Protein AF-A0A2W6EIG6-F1 (afdb_monomer_lite)

Secondary structure (DSSP, 8-state):
--S---HHHHHHHHHHHHTTTSB----TTSPPPB-S-GGGHHHHHHHHHT-

pLDDT: mean 91.15, std 6.45, range [52.91, 96.38]

Structure (mmCIF, N/CA/C/O backbone):
data_AF-A0A2W6EIG6-F1
#
_entry.id   AF-A0A2W6EIG6-F1
#
loop_
_atom_site.group_PDB
_atom_site.id
_atom_site.type_symbol
_atom_site.label_atom_id
_atom_site.label_alt_id
_atom_site.label_comp_id
_atom_site.label_asym_id
_atom_site.label_entity_id
_atom_site.label_seq_id
_atom_site.pdbx_PDB_ins_code
_atom_site.Cartn_x
_atom_site.Cartn_y
_atom_site.Cartn_z
_atom_site.occupancy
_atom_site.B_iso_or_equiv
_atom_site.auth_seq_id
_atom_site.auth_comp_id
_atom_site.auth_asym_id
_atom_site.auth_atom_id
_atom_site.pdbx_PDB_model_num
ATOM 1 N N . ARG A 1 1 ? -1.239 3.242 -17.660 1.00 82.62 1 ARG A N 1
ATOM 2 C CA . ARG A 1 1 ? -1.265 3.736 -16.257 1.00 82.62 1 ARG A CA 1
ATOM 3 C C . ARG A 1 1 ? -2.618 4.391 -16.014 1.00 82.62 1 ARG A C 1
ATOM 5 O O . ARG A 1 1 ? -2.945 5.294 -16.768 1.00 82.62 1 ARG A O 1
ATOM 12 N N . LYS A 1 2 ? -3.415 3.925 -15.042 1.00 89.12 2 LYS A N 1
ATOM 13 C CA . LYS A 1 2 ? -4.732 4.529 -14.744 1.00 89.12 2 LYS A CA 1
ATOM 14 C C . LYS A 1 2 ? -4.629 5.769 -13.857 1.00 89.12 2 LYS A C 1
ATOM 16 O O . LYS A 1 2 ? -5.365 6.727 -14.045 1.00 89.12 2 LYS A O 1
ATOM 21 N N . LEU A 1 3 ? -3.689 5.758 -12.918 1.00 88.94 3 LEU A N 1
ATOM 22 C CA . LEU A 1 3 ? -3.468 6.858 -11.988 1.00 88.94 3 LEU A CA 1
ATOM 23 C C . LEU A 1 3 ? -2.305 7.712 -12.499 1.00 88.94 3 LEU A C 1
ATOM 25 O O . LEU A 1 3 ? -1.257 7.177 -12.873 1.00 88.94 3 LEU A O 1
ATOM 29 N N . ARG A 1 4 ? -2.490 9.036 -12.539 1.00 94.38 4 ARG A N 1
ATOM 30 C CA . ARG A 1 4 ? -1.495 10.026 -12.998 1.00 94.38 4 ARG A CA 1
ATOM 31 C C . ARG A 1 4 ? -0.388 10.221 -11.951 1.00 94.38 4 ARG A C 1
ATOM 33 O O . ARG A 1 4 ? -0.189 11.310 -11.425 1.00 94.38 4 ARG A O 1
ATOM 40 N N . VAL A 1 5 ? 0.294 9.133 -11.599 1.00 94.00 5 VAL A N 1
ATOM 41 C CA . VAL A 1 5 ? 1.273 9.058 -10.511 1.00 94.00 5 VAL A CA 1
ATOM 42 C C . VAL A 1 5 ? 2.628 8.591 -11.059 1.00 94.00 5 VAL A C 1
ATOM 44 O O . VAL A 1 5 ? 2.711 7.664 -11.871 1.00 94.00 5 VAL A O 1
ATOM 47 N N . GLY A 1 6 ? 3.701 9.264 -10.631 1.00 96.38 6 GLY A N 1
ATOM 48 C CA . GLY A 1 6 ? 5.082 8.909 -10.974 1.00 96.38 6 GLY A CA 1
ATOM 49 C C . GLY A 1 6 ? 5.537 7.599 -10.321 1.00 96.38 6 GLY A C 1
ATOM 50 O O . GLY A 1 6 ? 4.978 7.178 -9.311 1.00 96.38 6 GLY A O 1
ATOM 51 N N . PHE A 1 7 ? 6.575 6.963 -10.875 1.00 93.38 7 PHE A N 1
ATOM 52 C CA . PHE A 1 7 ? 7.008 5.616 -10.466 1.00 93.38 7 PHE A CA 1
ATOM 53 C C . PHE A 1 7 ? 7.387 5.525 -8.979 1.00 93.38 7 PHE A C 1
ATOM 55 O O . PHE A 1 7 ? 6.836 4.697 -8.263 1.00 93.38 7 PHE A O 1
ATOM 62 N N . ALA A 1 8 ? 8.230 6.438 -8.484 1.00 95.56 8 ALA A N 1
ATOM 63 C CA . ALA A 1 8 ? 8.645 6.450 -7.078 1.00 95.56 8 ALA A CA 1
ATOM 64 C C . ALA A 1 8 ? 7.464 6.608 -6.102 1.00 95.56 8 ALA A C 1
ATOM 66 O O . ALA A 1 8 ? 7.441 6.002 -5.034 1.00 95.56 8 ALA A O 1
ATOM 67 N N . LYS A 1 9 ? 6.458 7.413 -6.472 1.00 95.88 9 LYS A N 1
ATOM 68 C CA . LYS A 1 9 ? 5.252 7.599 -5.656 1.00 95.88 9 LYS A CA 1
ATOM 69 C C . LYS A 1 9 ? 4.352 6.363 -5.707 1.00 95.88 9 LYS A C 1
ATOM 71 O O . LYS A 1 9 ? 3.792 6.003 -4.680 1.00 95.88 9 LYS A O 1
ATOM 76 N N . ALA A 1 10 ? 4.238 5.715 -6.867 1.00 94.44 10 ALA A N 1
ATOM 77 C CA . ALA A 1 10 ? 3.495 4.468 -7.008 1.00 94.44 10 ALA A CA 1
ATOM 78 C C . ALA A 1 10 ? 4.119 3.339 -6.171 1.00 94.44 10 ALA A C 1
ATOM 80 O O . ALA A 1 10 ? 3.378 2.655 -5.482 1.00 94.44 10 ALA A O 1
ATOM 81 N N . GLY A 1 11 ? 5.452 3.205 -6.151 1.00 93.94 11 GLY A N 1
ATOM 82 C CA . GLY A 1 11 ? 6.149 2.222 -5.307 1.00 93.94 11 GLY A CA 1
ATOM 83 C C . GLY A 1 11 ? 5.803 2.377 -3.825 1.00 93.94 11 GLY A C 1
ATOM 84 O O . GLY A 1 11 ? 5.263 1.456 -3.228 1.00 93.94 11 GLY A O 1
ATOM 85 N N . ARG A 1 12 ? 5.946 3.595 -3.282 1.00 94.94 12 ARG A N 1
ATOM 86 C CA . ARG A 1 12 ? 5.564 3.877 -1.884 1.00 94.94 12 ARG A CA 1
ATOM 87 C C . ARG A 1 12 ? 4.095 3.578 -1.582 1.00 94.94 12 ARG A C 1
ATOM 89 O O . ARG A 1 12 ? 3.766 3.168 -0.477 1.00 94.94 12 ARG A O 1
ATOM 96 N N . LEU A 1 13 ? 3.202 3.823 -2.544 1.00 94.31 13 LEU A N 1
ATOM 97 C CA . LEU A 1 13 ? 1.786 3.470 -2.419 1.00 94.31 13 LEU A CA 1
ATOM 98 C C . LEU A 1 13 ? 1.602 1.952 -2.316 1.00 94.31 13 LEU A C 1
ATOM 100 O O . LEU A 1 13 ? 0.849 1.509 -1.457 1.00 94.31 13 LEU A O 1
ATOM 104 N N . MET A 1 14 ? 2.309 1.170 -3.133 1.00 94.62 14 MET A N 1
ATOM 105 C CA . MET A 1 14 ? 2.254 -0.294 -3.074 1.00 94.62 14 MET A CA 1
ATOM 106 C C . MET A 1 14 ? 2.770 -0.835 -1.737 1.00 94.62 14 MET A C 1
ATOM 108 O O . MET A 1 14 ? 2.108 -1.683 -1.147 1.00 94.62 14 MET A O 1
ATOM 112 N N . ASP A 1 15 ? 3.875 -0.295 -1.217 1.00 94.19 15 ASP A N 1
ATOM 113 C CA . ASP A 1 15 ? 4.443 -0.712 0.075 1.00 94.19 15 ASP A CA 1
ATOM 114 C C . ASP A 1 15 ? 3.472 -0.429 1.237 1.00 94.19 15 ASP A C 1
ATOM 116 O O . ASP A 1 15 ? 3.296 -1.237 2.147 1.00 94.19 15 ASP A O 1
ATOM 120 N N . LEU A 1 16 ? 2.778 0.714 1.181 1.00 93.81 16 LEU A N 1
ATOM 121 C CA . LEU A 1 16 ? 1.744 1.081 2.150 1.00 93.81 16 LEU A CA 1
ATOM 122 C C . LEU A 1 16 ? 0.493 0.198 2.056 1.00 93.81 16 LEU A C 1
ATOM 124 O O . LEU A 1 16 ? -0.191 0.010 3.063 1.00 93.81 16 LEU A O 1
ATOM 128 N N . MET A 1 17 ? 0.148 -0.286 0.863 1.00 94.25 17 MET A N 1
ATOM 129 C CA . MET A 1 17 ? -0.974 -1.209 0.676 1.00 94.25 17 MET A CA 1
ATOM 130 C C . MET A 1 17 ? -0.619 -2.619 1.160 1.00 94.25 17 MET A C 1
ATOM 132 O O . MET A 1 17 ? -1.475 -3.294 1.726 1.00 94.25 17 MET A O 1
ATOM 136 N N . GLU A 1 18 ? 0.636 -3.033 1.000 1.00 94.62 18 GLU A N 1
ATOM 137 C CA . GLU A 1 18 ? 1.165 -4.296 1.520 1.00 94.62 18 GLU A CA 1
ATOM 138 C C . GLU A 1 18 ? 1.200 -4.317 3.051 1.00 94.62 18 GLU A C 1
ATOM 140 O O . GLU A 1 18 ? 0.674 -5.242 3.663 1.00 94.62 18 GLU A O 1
ATOM 145 N N . SER A 1 19 ? 1.704 -3.254 3.691 1.00 92.75 19 SER A N 1
ATOM 146 C CA . SER A 1 19 ? 1.768 -3.178 5.160 1.00 92.75 19 SER A CA 1
ATOM 147 C C . SER A 1 19 ? 0.401 -3.181 5.853 1.00 92.75 19 SER A C 1
ATOM 149 O O . SER A 1 19 ? 0.317 -3.376 7.064 1.00 92.75 19 SER A O 1
ATOM 151 N N . ARG A 1 20 ? -0.671 -2.948 5.091 1.00 91.94 20 ARG A N 1
ATOM 152 C CA . ARG A 1 20 ? -2.064 -2.953 5.553 1.00 91.94 20 ARG A CA 1
ATOM 153 C C . ARG A 1 20 ? -2.841 -4.179 5.083 1.00 91.94 20 ARG A C 1
ATOM 155 O O . ARG A 1 20 ? -4.063 -4.189 5.196 1.00 91.94 20 ARG A O 1
ATOM 162 N N . SER A 1 21 ? -2.156 -5.174 4.522 1.00 92.19 21 SER A N 1
ATOM 163 C CA . SER A 1 21 ? -2.760 -6.404 4.003 1.00 92.19 21 SER A CA 1
ATOM 164 C C . SER A 1 21 ? -3.826 -6.170 2.921 1.00 92.19 21 SER A C 1
ATOM 166 O O . SER A 1 21 ? -4.725 -6.985 2.751 1.00 92.19 21 SER A O 1
ATOM 168 N N . ILE A 1 22 ? -3.740 -5.062 2.174 1.00 93.88 22 ILE A N 1
ATOM 169 C CA . ILE A 1 22 ? -4.645 -4.769 1.047 1.00 93.88 22 ILE A CA 1
ATOM 170 C C . ILE A 1 22 ? -4.142 -5.465 -0.225 1.00 93.88 22 ILE A C 1
ATOM 172 O O . ILE A 1 22 ? -4.920 -5.951 -1.048 1.00 93.88 22 ILE A O 1
ATOM 176 N N . VAL A 1 23 ? -2.821 -5.507 -0.383 1.00 95.25 23 VAL A N 1
ATOM 177 C CA . VAL A 1 23 ? -2.116 -6.139 -1.501 1.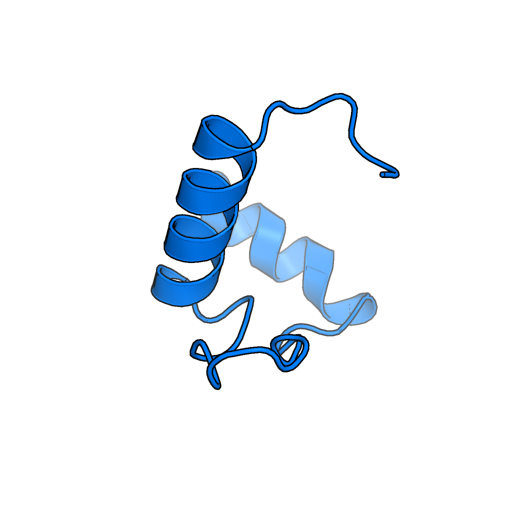00 95.25 23 VAL A CA 1
ATOM 178 C C . VAL A 1 23 ? -1.105 -7.131 -0.928 1.00 95.25 23 VAL A C 1
ATOM 180 O O . VAL A 1 23 ? -0.519 -6.876 0.120 1.00 95.25 23 VAL A O 1
ATOM 183 N N . GLY A 1 24 ? -0.915 -8.262 -1.600 1.00 94.62 24 GLY A N 1
ATOM 184 C CA . GLY A 1 24 ? 0.045 -9.290 -1.217 1.00 94.62 24 GLY A CA 1
ATOM 185 C C . GLY A 1 24 ? 1.510 -8.875 -1.418 1.00 94.62 24 GLY A C 1
ATOM 186 O O . GLY A 1 24 ? 1.796 -7.806 -1.976 1.00 94.62 24 GLY A O 1
ATOM 187 N N . PRO A 1 25 ? 2.450 -9.729 -0.979 1.00 94.31 25 PRO A N 1
ATOM 188 C CA . PRO A 1 25 ? 3.877 -9.473 -1.107 1.00 94.31 25 PRO A CA 1
ATOM 189 C C . PRO A 1 25 ? 4.319 -9.398 -2.572 1.00 94.31 25 PRO A C 1
ATOM 191 O O . PRO A 1 25 ? 3.660 -9.885 -3.494 1.00 94.31 25 PRO A O 1
ATOM 194 N N . SER A 1 26 ? 5.471 -8.771 -2.799 1.00 92.00 26 SER A N 1
ATOM 195 C CA . SER A 1 26 ? 6.044 -8.667 -4.140 1.00 92.00 26 SER A CA 1
ATOM 196 C C . SER A 1 26 ? 6.681 -9.988 -4.587 1.00 92.00 26 SER A C 1
ATOM 198 O O . SER A 1 26 ? 7.744 -10.361 -4.102 1.00 92.00 26 SER A O 1
ATOM 200 N N . GLU A 1 27 ? 6.109 -10.642 -5.598 1.00 91.25 27 GLU A N 1
ATOM 201 C CA . GLU A 1 27 ? 6.682 -11.844 -6.228 1.00 91.25 27 GLU A CA 1
ATOM 202 C C . GLU A 1 27 ? 7.551 -11.504 -7.459 1.00 91.25 27 GLU A C 1
ATOM 204 O O . GLU A 1 27 ? 7.349 -11.996 -8.575 1.00 91.25 27 GLU A O 1
ATOM 209 N N . GLY A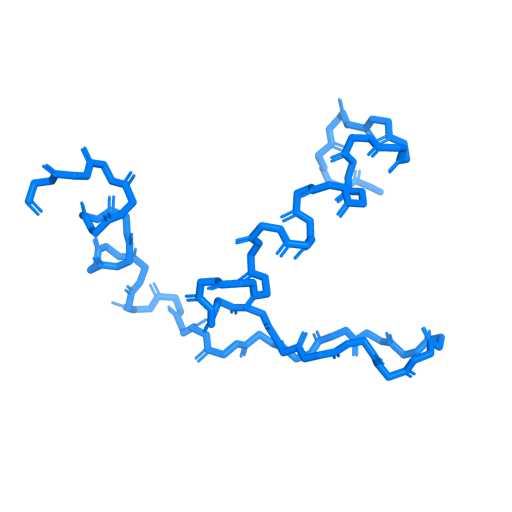 1 28 ? 8.523 -10.605 -7.277 1.00 87.50 28 GLY A N 1
ATOM 210 C CA . GLY A 1 28 ? 9.441 -10.192 -8.342 1.00 87.50 28 GLY A CA 1
ATOM 211 C C . GLY A 1 28 ? 8.760 -9.388 -9.457 1.00 87.50 28 GLY A C 1
ATOM 212 O O . GLY A 1 28 ? 8.313 -8.267 -9.227 1.00 87.50 28 GLY A O 1
ATOM 213 N N . SER A 1 29 ? 8.732 -9.930 -10.680 1.00 90.50 29 SER A N 1
ATOM 214 C CA . SER A 1 29 ? 8.165 -9.269 -11.869 1.00 90.50 29 SER A CA 1
ATOM 215 C C . SER A 1 29 ? 6.669 -9.522 -12.076 1.00 90.50 29 SER A C 1
ATOM 217 O O . SER A 1 29 ? 6.072 -8.943 -12.987 1.00 90.50 29 SER A O 1
ATOM 219 N N . LYS A 1 30 ? 6.058 -10.387 -11.258 1.00 92.50 30 LYS A N 1
ATOM 220 C CA . LYS A 1 30 ? 4.631 -10.696 -11.347 1.00 92.50 30 LYS A CA 1
ATOM 221 C C . LYS A 1 30 ? 3.774 -9.574 -10.766 1.00 92.50 30 LYS A C 1
ATOM 223 O O . LYS A 1 30 ? 4.216 -8.772 -9.943 1.00 92.50 30 LYS A O 1
ATOM 228 N N . ALA A 1 31 ? 2.520 -9.531 -11.211 1.00 91.25 31 ALA A N 1
ATOM 229 C CA . ALA A 1 31 ? 1.512 -8.712 -10.558 1.00 91.25 31 ALA A CA 1
ATOM 230 C C . ALA A 1 31 ? 1.327 -9.190 -9.113 1.00 91.25 31 ALA A C 1
ATOM 232 O O . ALA A 1 31 ? 1.378 -10.387 -8.849 1.00 91.25 31 ALA A O 1
ATOM 233 N N . ARG A 1 32 ? 1.121 -8.245 -8.194 1.00 94.31 32 ARG A N 1
ATOM 234 C CA . ARG A 1 32 ? 0.800 -8.570 -6.804 1.00 94.31 32 ARG A CA 1
ATOM 235 C C . ARG A 1 32 ? -0.665 -8.975 -6.696 1.00 94.31 32 ARG A C 1
ATOM 237 O O . ARG A 1 32 ? -1.515 -8.365 -7.352 1.00 94.31 32 ARG A O 1
ATOM 244 N N . ASP A 1 33 ? -0.948 -9.934 -5.827 1.00 94.50 33 ASP A N 1
ATOM 245 C CA . ASP A 1 33 ? -2.318 -10.333 -5.529 1.00 94.50 33 ASP A CA 1
ATOM 246 C C . ASP A 1 33 ? -3.051 -9.239 -4.752 1.00 94.50 33 ASP A C 1
ATOM 248 O O . ASP A 1 33 ? -2.488 -8.583 -3.875 1.00 94.50 33 ASP A O 1
ATOM 252 N N . VAL A 1 34 ? -4.324 -9.031 -5.071 1.00 94.88 34 VAL A N 1
ATOM 253 C CA . VAL A 1 34 ? -5.192 -8.117 -4.326 1.00 94.88 34 VAL A CA 1
ATOM 254 C C . VAL A 1 34 ? -5.956 -8.946 -3.303 1.00 94.88 34 VAL A C 1
ATOM 256 O O . VAL A 1 34 ? -6.702 -9.849 -3.677 1.00 94.88 34 VAL A O 1
ATOM 259 N N . LEU A 1 35 ? -5.746 -8.653 -2.019 1.00 93.75 35 LEU A N 1
ATOM 260 C CA . LEU A 1 35 ? -6.295 -9.445 -0.914 1.00 93.75 35 LEU A CA 1
ATOM 261 C C . LEU A 1 35 ? -7.700 -8.987 -0.504 1.00 93.75 35 LEU A C 1
ATOM 263 O O . LEU A 1 35 ? -8.443 -9.755 0.095 1.00 93.75 35 LEU A O 1
ATOM 267 N N . VAL A 1 36 ? -8.062 -7.750 -0.847 1.00 93.62 36 VAL A N 1
ATOM 268 C CA . VAL A 1 36 ? -9.349 -7.126 -0.512 1.00 93.62 36 VAL A CA 1
ATOM 269 C C . VAL A 1 36 ? -10.267 -7.148 -1.727 1.00 93.62 36 VAL A C 1
ATOM 271 O O . VAL A 1 36 ? -9.895 -6.671 -2.806 1.00 93.62 36 VAL A O 1
ATOM 274 N N . LYS A 1 37 ? -11.487 -7.662 -1.565 1.00 92.50 37 LYS A N 1
ATOM 275 C CA . LYS A 1 37 ? -12.500 -7.632 -2.626 1.00 92.50 37 LYS A CA 1
ATOM 276 C C . LYS A 1 37 ? -13.203 -6.279 -2.686 1.00 92.50 37 LYS A C 1
ATOM 278 O O . LYS A 1 37 ? -13.196 -5.506 -1.733 1.00 92.50 37 LYS A O 1
ATOM 283 N N . ALA A 1 38 ? -13.849 -5.999 -3.818 1.00 89.69 38 ALA A N 1
ATOM 284 C CA . ALA A 1 38 ? -14.580 -4.747 -4.016 1.00 89.69 38 ALA A CA 1
ATOM 285 C C . ALA A 1 38 ? -15.656 -4.512 -2.940 1.00 89.69 38 ALA A C 1
ATOM 287 O O . ALA A 1 38 ? -15.812 -3.387 -2.480 1.00 89.69 38 ALA A O 1
ATOM 288 N N . ASP A 1 39 ? -16.326 -5.576 -2.496 1.00 91.94 39 ASP A N 1
ATOM 28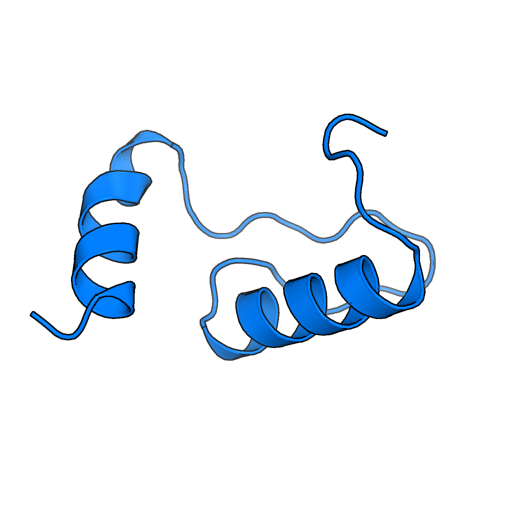9 C CA . ASP A 1 39 ? -17.392 -5.507 -1.489 1.00 91.94 39 ASP A CA 1
ATOM 290 C C . ASP A 1 39 ? -16.866 -5.178 -0.078 1.00 91.94 39 ASP A C 1
ATOM 292 O O . ASP A 1 39 ? -17.603 -4.687 0.770 1.00 91.94 39 ASP A O 1
ATOM 296 N N . GLU A 1 40 ? -15.579 -5.418 0.183 1.00 90.38 40 GLU A N 1
ATOM 297 C CA . GLU A 1 40 ? -14.922 -5.174 1.477 1.00 90.38 40 GLU A CA 1
ATOM 298 C C . GLU A 1 40 ? -14.275 -3.779 1.544 1.00 90.38 40 GLU A C 1
ATOM 300 O O . GLU A 1 40 ? -13.746 -3.368 2.582 1.00 90.38 40 GLU A O 1
ATOM 305 N N . LEU A 1 41 ? -14.317 -3.033 0.435 1.00 90.00 41 LEU A N 1
ATOM 306 C CA . LEU A 1 41 ? -13.635 -1.754 0.282 1.00 90.00 41 LEU A CA 1
ATOM 307 C C . LEU A 1 41 ? -14.093 -0.722 1.315 1.00 90.00 41 LEU A C 1
ATOM 309 O O . LEU A 1 41 ? -13.255 -0.009 1.864 1.00 90.00 41 LEU A O 1
ATOM 313 N N . ASP A 1 42 ? -15.391 -0.652 1.606 1.00 90.62 42 ASP A N 1
ATOM 314 C CA . ASP A 1 42 ? -15.935 0.317 2.562 1.00 90.62 42 ASP A CA 1
ATOM 315 C C . ASP A 1 42 ? -15.382 0.092 3.974 1.00 90.62 42 ASP A C 1
ATOM 317 O O . ASP A 1 42 ? -14.971 1.047 4.638 1.00 90.62 42 ASP A O 1
ATOM 321 N N . GLY A 1 43 ? -15.272 -1.171 4.398 1.00 90.00 43 GLY A N 1
ATOM 322 C CA . GLY A 1 43 ? -14.665 -1.535 5.679 1.00 90.00 43 GLY A CA 1
ATOM 323 C C . GLY A 1 43 ? -13.188 -1.145 5.741 1.00 90.00 43 GLY A C 1
ATOM 324 O O . GLY A 1 43 ? -12.740 -0.535 6.711 1.00 90.0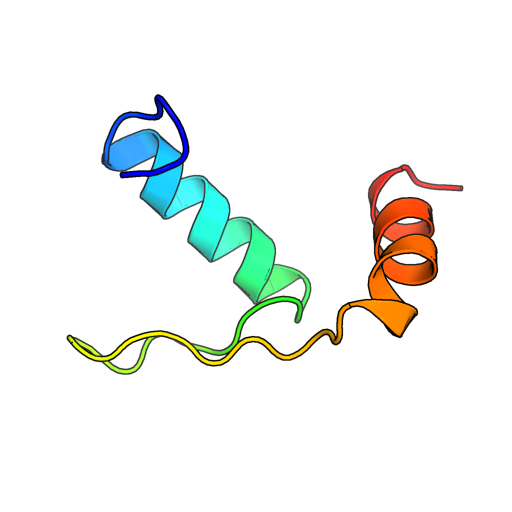0 43 GLY A O 1
ATOM 325 N N . VAL A 1 44 ? -12.436 -1.409 4.670 1.00 90.31 44 VAL A N 1
ATOM 326 C CA . VAL A 1 44 ? -11.020 -1.017 4.570 1.00 90.31 44 VAL A CA 1
ATOM 327 C C . VAL A 1 44 ? -10.846 0.505 4.549 1.00 90.31 44 VAL A C 1
ATOM 329 O O . VAL A 1 44 ? -9.908 1.042 5.136 1.0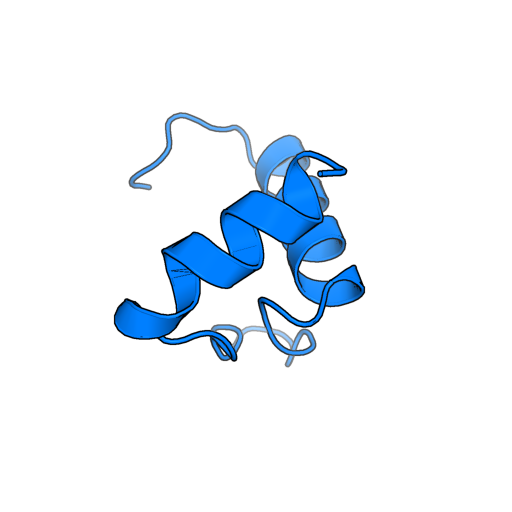0 90.31 44 VAL A O 1
ATOM 332 N N . LEU A 1 45 ? -11.749 1.241 3.906 1.00 90.31 45 LEU A N 1
ATOM 333 C CA . LEU A 1 45 ? -11.706 2.702 3.896 1.00 90.31 45 LEU A CA 1
ATOM 334 C C . LEU A 1 45 ? -12.018 3.310 5.265 1.00 90.31 45 LEU A C 1
ATOM 336 O O . LEU A 1 45 ? -11.518 4.401 5.546 1.00 90.31 45 LEU A O 1
ATOM 340 N N . LEU A 1 46 ? -12.820 2.639 6.094 1.00 90.44 46 LEU A N 1
ATOM 341 C CA . LEU A 1 46 ? -13.098 3.067 7.462 1.00 90.44 46 LEU A CA 1
ATOM 342 C C . LEU A 1 46 ? -11.832 2.955 8.325 1.00 90.44 46 LEU A C 1
ATOM 344 O O . LEU A 1 46 ? -11.394 3.946 8.912 1.00 90.44 46 LEU A O 1
ATOM 348 N N . THR A 1 47 ? -11.165 1.795 8.278 1.00 88.00 47 THR A N 1
ATOM 349 C CA . THR A 1 47 ? -9.927 1.550 9.042 1.00 88.00 47 THR A CA 1
ATOM 350 C C . THR A 1 47 ? -8.796 2.491 8.626 1.00 88.00 47 THR A C 1
ATOM 352 O O . THR A 1 47 ? -8.050 2.988 9.469 1.00 88.00 47 THR A O 1
ATOM 355 N N . LEU A 1 48 ? -8.691 2.813 7.331 1.00 87.06 48 LEU A N 1
ATOM 356 C CA . LEU A 1 48 ? -7.705 3.762 6.805 1.00 87.06 48 LEU A CA 1
ATOM 357 C C . LEU A 1 48 ? -7.925 5.207 7.264 1.00 87.06 48 LEU A C 1
ATOM 359 O O . LEU A 1 48 ? -6.961 5.973 7.329 1.00 87.06 48 LEU A O 1
ATOM 363 N N . ARG A 1 49 ? -9.173 5.599 7.538 1.00 88.50 49 ARG A N 1
ATOM 364 C CA . ARG A 1 49 ? -9.521 6.955 7.987 1.00 88.50 49 ARG A CA 1
ATOM 365 C C . ARG A 1 49 ? -9.406 7.133 9.502 1.00 88.50 49 ARG A C 1
ATOM 367 O O . ARG A 1 49 ? -9.545 8.264 9.959 1.00 88.50 49 ARG A O 1
ATOM 374 N N . GLY A 1 50 ? -9.109 6.068 10.250 1.00 75.81 50 GLY A N 1
ATOM 375 C CA . GLY A 1 50 ? -8.936 6.125 11.703 1.00 75.81 50 GLY A CA 1
ATOM 376 C C . GLY A 1 50 ? -10.235 6.389 12.467 1.00 75.81 50 GLY A C 1
ATOM 377 O O . GLY A 1 50 ? -10.187 7.054 13.500 1.00 75.81 50 GLY A O 1
ATOM 378 N N . GLN A 1 51 ? -11.370 5.917 11.940 1.00 52.91 51 GLN A N 1
ATOM 379 C CA . GLN A 1 51 ? -12.645 5.851 12.663 1.00 52.91 51 GLN A CA 1
ATOM 380 C C . GLN A 1 51 ? -12.883 4.446 13.206 1.00 52.91 51 GLN A C 1
ATOM 382 O O . GLN A 1 51 ? -12.498 3.481 12.506 1.00 52.91 51 GLN A O 1
#

Radius of gyration: 12.0 Å; chains: 1; bounding box: 27×22×29 Å

Foldseek 3Di:
DPD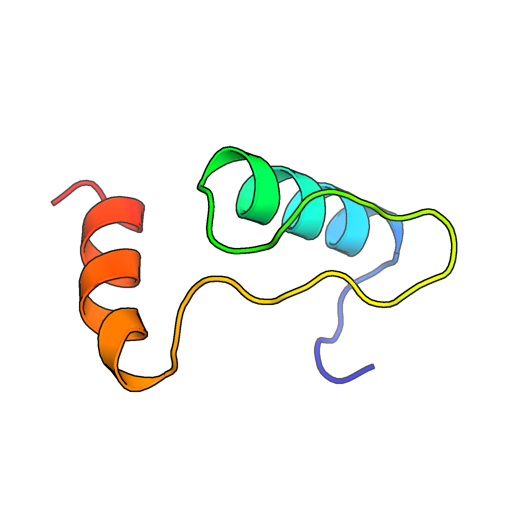PDDDVRVVVVVVVCCVLQQWDDDPDPDDIHGRDDPVCVVVVVVVVVVD

Sequence (51 aa):
RKLRVGFAKAGRLMDLMESRSIVGPSEGSKARDVLVKADELDGVLLTLRGQ